Protein AF-A0A396G537-F1 (afdb_monomer_lite)

Sequence (174 aa):
MPLVGECCVNLSGRNVTVTDGNNHAIGELMNREFFTVVGAEGSLVAIYFLGPSGQPLRGYLNNAPASSKTPIHTRPYGTVSLNGQNYIAFMMRQTMNLYNFNGQVVGSVAAGKRVLCKSSMASIDSPFLKAINFAEKRTGGWDSMADSTGAYGYVDTGLRTSSSASGIALYGNW

Secondary structure (DSSP, 8-state):
----EEEEE--SSS-EEEE-SSS-EEEEE-TT-EEEEEEEETTEEEEEEE-TTSSEEEEEE-S--GGGGEEGGGS-SEEEEETTEEEEEEEESS-EEEE-TTS-EEEEE-TTEEEEESS-EE-SSSTTEEEESEEE-TTSSEEE--BTTBS-EEEE-STTT--STTT-SEE---

Structure (mmCIF, N/CA/C/O backbone):
data_AF-A0A396G537-F1
#
_entry.id   AF-A0A396G537-F1
#
loop_
_atom_site.group_PDB
_atom_site.id
_atom_site.type_symbol
_atom_site.label_atom_id
_atom_site.label_alt_id
_atom_site.label_comp_id
_atom_site.label_asym_id
_atom_site.label_entity_id
_atom_site.label_seq_id
_atom_site.pdbx_PDB_ins_code
_atom_site.Cartn_x
_atom_site.Cartn_y
_atom_site.Cartn_z
_atom_site.occupancy
_atom_site.B_iso_or_equiv
_atom_site.auth_seq_id
_atom_site.auth_comp_id
_atom_site.auth_asym_id
_atom_site.auth_atom_id
_atom_site.pdbx_PDB_model_num
ATOM 1 N N . MET A 1 1 ? 7.600 19.745 -0.291 1.00 35.22 1 MET A N 1
ATOM 2 C CA . MET A 1 1 ? 6.779 18.679 0.327 1.00 35.22 1 MET A CA 1
ATOM 3 C C . MET A 1 1 ? 7.733 17.623 0.856 1.00 35.22 1 MET A C 1
ATOM 5 O O . MET A 1 1 ? 8.705 17.370 0.151 1.00 35.22 1 MET A O 1
ATOM 9 N N . PRO A 1 2 ? 7.532 17.054 2.056 1.00 42.62 2 PRO A N 1
ATOM 10 C CA . PRO A 1 2 ? 8.311 15.887 2.460 1.00 42.62 2 PRO A CA 1
ATOM 11 C C . PRO A 1 2 ? 8.111 14.776 1.419 1.00 42.62 2 PRO A C 1
ATOM 13 O O . PRO A 1 2 ? 7.006 14.614 0.898 1.00 42.62 2 PRO A O 1
ATOM 16 N N . LEU A 1 3 ? 9.187 14.071 1.071 1.00 57.38 3 LEU A N 1
ATOM 17 C CA . LEU A 1 3 ? 9.126 12.927 0.165 1.00 57.38 3 LEU A CA 1
ATOM 18 C C . LEU A 1 3 ? 8.270 11.847 0.836 1.00 57.38 3 LEU A C 1
ATOM 20 O O . LEU A 1 3 ? 8.623 11.342 1.899 1.00 57.38 3 LEU A O 1
ATOM 24 N N . VAL A 1 4 ? 7.120 11.538 0.246 1.00 75.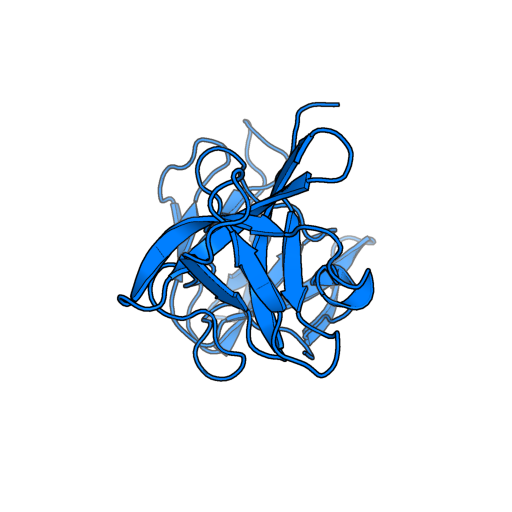38 4 VAL A N 1
ATOM 25 C CA . VAL A 1 4 ? 6.219 10.480 0.712 1.00 75.38 4 VAL A CA 1
ATOM 26 C C . VAL A 1 4 ? 6.281 9.311 -0.260 1.00 75.38 4 VAL A C 1
ATOM 28 O O . VAL A 1 4 ? 6.350 9.519 -1.471 1.00 75.38 4 VAL A O 1
ATOM 31 N N . GLY A 1 5 ? 6.262 8.085 0.264 1.00 90.56 5 GLY A N 1
ATOM 32 C CA . GLY A 1 5 ? 6.112 6.900 -0.573 1.00 90.56 5 GLY A CA 1
ATOM 33 C C . GLY A 1 5 ? 4.683 6.782 -1.105 1.00 90.56 5 GLY A C 1
ATOM 34 O O . GLY A 1 5 ? 3.743 7.341 -0.531 1.00 90.56 5 GLY A O 1
ATOM 35 N N . GLU A 1 6 ? 4.493 6.015 -2.174 1.00 95.50 6 GLU A N 1
ATOM 36 C CA . GLU A 1 6 ? 3.177 5.758 -2.759 1.00 95.50 6 GLU A CA 1
ATOM 37 C C . GLU A 1 6 ? 2.965 4.266 -3.022 1.00 95.50 6 GLU A C 1
ATOM 39 O O . GLU A 1 6 ? 3.716 3.638 -3.762 1.00 95.50 6 GLU A O 1
ATOM 44 N N . CYS A 1 7 ? 1.921 3.688 -2.428 1.00 97.94 7 CYS A N 1
ATOM 45 C CA . CYS A 1 7 ? 1.492 2.330 -2.735 1.00 97.94 7 CYS A CA 1
ATOM 46 C C . CYS A 1 7 ? 0.843 2.274 -4.123 1.00 97.94 7 CYS A C 1
ATOM 48 O O . CYS A 1 7 ? -0.150 2.965 -4.400 1.00 97.94 7 CYS A O 1
ATOM 50 N N . CYS A 1 8 ? 1.360 1.379 -4.955 1.00 98.06 8 CYS A N 1
ATOM 51 C CA . CYS A 1 8 ? 0.988 1.219 -6.349 1.00 98.06 8 CYS A CA 1
ATOM 52 C C . CYS A 1 8 ? 0.735 -0.246 -6.694 1.00 98.06 8 CYS A C 1
ATOM 54 O O . CYS A 1 8 ? 1.175 -1.168 -6.008 1.00 98.06 8 CYS A O 1
ATOM 56 N N . VAL A 1 9 ? 0.023 -0.446 -7.797 1.00 98.31 9 VAL A N 1
ATOM 57 C CA . VAL A 1 9 ? -0.162 -1.752 -8.423 1.00 98.31 9 VAL A CA 1
ATOM 58 C C . VAL A 1 9 ? 0.193 -1.641 -9.898 1.00 98.31 9 VAL A C 1
ATOM 60 O O . VAL A 1 9 ? -0.132 -0.646 -10.556 1.00 98.31 9 VAL A O 1
ATOM 63 N N . ASN A 1 10 ? 0.849 -2.668 -10.434 1.00 98.19 10 ASN A N 1
ATOM 64 C CA . ASN A 1 10 ? 1.070 -2.765 -11.868 1.00 98.19 10 ASN A CA 1
ATOM 65 C C . ASN A 1 10 ? -0.237 -3.145 -12.573 1.00 98.19 10 ASN A C 1
ATOM 67 O O . ASN A 1 10 ? -0.639 -4.300 -12.547 1.00 98.19 10 ASN A O 1
ATOM 71 N N . LEU A 1 11 ? -0.886 -2.195 -13.241 1.00 97.56 11 LEU A N 1
ATOM 72 C CA . LEU A 1 11 ? -2.087 -2.431 -14.050 1.00 97.56 11 LEU A CA 1
ATOM 73 C C . LEU A 1 11 ? -1.827 -2.205 -15.540 1.00 97.56 11 LEU A C 1
ATOM 75 O O . LEU A 1 11 ? -2.726 -1.841 -16.297 1.00 97.56 11 LEU A O 1
ATOM 79 N N . SER A 1 12 ? -0.586 -2.420 -15.978 1.00 96.69 12 SER A N 1
ATOM 80 C CA . SER A 1 12 ? -0.212 -2.258 -17.384 1.00 96.69 12 SER A CA 1
ATOM 81 C C . SER A 1 12 ? -0.686 -3.393 -18.294 1.00 96.69 12 SER A C 1
ATOM 83 O O . SER A 1 12 ? -0.544 -3.285 -19.509 1.00 96.69 12 SER A O 1
ATOM 85 N N . GLY A 1 13 ? -1.239 -4.476 -17.735 1.00 96.50 13 GLY A N 1
ATOM 86 C CA . GLY A 1 13 ? -1.642 -5.663 -18.492 1.00 96.50 13 GLY A CA 1
ATOM 87 C C . GLY A 1 13 ? -0.477 -6.587 -18.856 1.00 96.50 13 GLY A C 1
ATOM 88 O O . GLY A 1 13 ? -0.696 -7.592 -19.525 1.00 96.50 13 GLY A O 1
ATOM 89 N N . ARG A 1 14 ? 0.749 -6.274 -18.419 1.00 95.75 14 ARG A N 1
ATOM 90 C CA . ARG A 1 14 ? 1.963 -7.057 -18.682 1.00 95.75 14 ARG A CA 1
ATOM 91 C C . ARG A 1 14 ? 2.923 -7.037 -17.498 1.00 95.75 14 ARG A C 1
ATOM 93 O O . ARG A 1 14 ? 2.812 -6.179 -16.621 1.00 95.75 14 ARG A O 1
ATOM 100 N N . ASN A 1 15 ? 3.887 -7.951 -17.511 1.00 96.56 15 ASN A N 1
ATOM 101 C CA . ASN A 1 15 ? 5.021 -7.899 -16.596 1.00 96.56 15 ASN A CA 1
ATOM 102 C C . ASN A 1 15 ? 5.918 -6.704 -16.938 1.00 96.56 15 ASN A C 1
ATOM 104 O O . ASN A 1 15 ? 6.056 -6.323 -18.104 1.00 96.56 15 ASN A O 1
ATOM 108 N N . VAL A 1 16 ? 6.513 -6.104 -15.912 1.00 96.75 16 VAL A N 1
ATOM 109 C CA . VAL A 1 16 ? 7.422 -4.965 -16.046 1.00 96.75 16 VAL A CA 1
ATOM 110 C C . VAL A 1 16 ? 8.731 -5.289 -15.348 1.00 96.75 16 VAL A C 1
ATOM 112 O O . VAL A 1 16 ? 8.745 -5.549 -14.150 1.00 96.75 16 VAL A O 1
ATOM 115 N N . THR A 1 17 ? 9.832 -5.242 -16.090 1.00 96.81 17 THR A N 1
ATOM 116 C CA . THR A 1 17 ? 11.174 -5.474 -15.553 1.00 96.81 17 THR A CA 1
ATOM 117 C C . THR A 1 17 ? 11.563 -4.397 -14.541 1.00 96.81 17 THR A C 1
ATOM 119 O O . THR A 1 17 ? 11.375 -3.201 -14.777 1.00 96.81 17 THR A O 1
ATOM 122 N N . VAL A 1 18 ? 12.145 -4.832 -13.426 1.00 97.19 18 VAL A N 1
ATOM 123 C CA . VAL A 1 18 ? 12.763 -3.979 -12.410 1.00 97.19 18 VAL A CA 1
ATOM 124 C C . VAL A 1 18 ? 14.277 -4.081 -12.545 1.00 97.19 18 VAL A C 1
ATOM 126 O O . VAL A 1 18 ? 14.813 -5.178 -12.711 1.00 97.19 18 VAL A O 1
ATOM 129 N N . THR A 1 19 ? 14.970 -2.944 -12.468 1.00 95.94 19 THR A N 1
ATOM 130 C CA . THR A 1 19 ? 16.427 -2.862 -12.658 1.00 95.94 19 THR A CA 1
ATOM 131 C C . THR A 1 19 ? 17.167 -2.333 -11.430 1.00 95.94 19 THR A C 1
ATOM 133 O O . THR A 1 19 ? 16.557 -1.740 -10.543 1.00 95.94 19 THR A O 1
ATOM 136 N N . ASP A 1 20 ? 18.482 -2.531 -11.377 1.00 93.12 20 ASP A N 1
ATOM 137 C CA . ASP A 1 20 ? 19.383 -2.034 -10.323 1.00 93.12 20 ASP A CA 1
ATOM 138 C C . ASP A 1 20 ? 19.769 -0.544 -10.455 1.00 93.12 20 ASP A C 1
ATOM 140 O O . ASP A 1 20 ? 20.509 -0.027 -9.623 1.00 93.12 20 ASP A O 1
ATOM 144 N N . GLY A 1 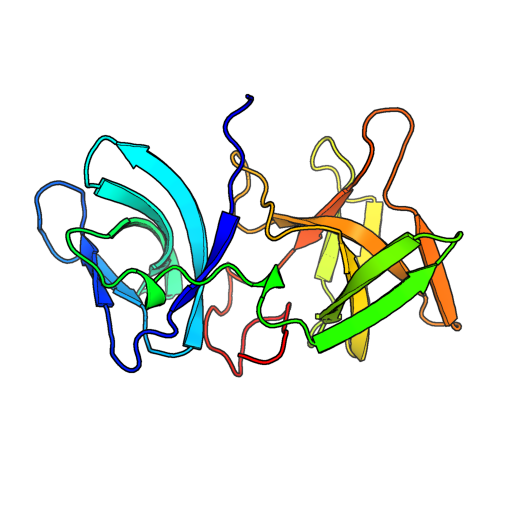21 ? 19.285 0.153 -11.490 1.00 85.69 21 GLY A N 1
ATOM 145 C CA . GLY A 1 21 ? 19.684 1.527 -11.834 1.00 85.69 21 GLY A CA 1
ATOM 146 C C . GLY A 1 21 ? 20.787 1.611 -12.899 1.00 85.69 21 GLY A C 1
ATOM 147 O O . GLY A 1 21 ? 20.924 2.643 -13.548 1.00 85.69 21 GLY A O 1
ATOM 148 N N . ASN A 1 22 ? 21.482 0.503 -13.178 1.00 89.12 22 ASN A N 1
ATOM 149 C CA . ASN A 1 22 ? 22.432 0.343 -14.287 1.00 89.12 22 ASN A CA 1
ATOM 150 C C . ASN A 1 22 ? 21.828 -0.453 -15.459 1.00 89.12 22 ASN A C 1
ATOM 152 O O . ASN A 1 22 ? 22.548 -0.935 -16.330 1.00 89.12 22 ASN A O 1
ATOM 156 N N . ASN A 1 23 ? 20.497 -0.580 -15.494 1.00 86.94 23 ASN A N 1
ATOM 157 C CA . ASN A 1 23 ? 19.723 -1.373 -16.455 1.00 86.94 23 ASN A CA 1
ATOM 158 C C . ASN A 1 23 ? 19.921 -2.896 -16.375 1.00 86.94 23 ASN A C 1
ATOM 160 O O . ASN A 1 23 ? 19.439 -3.605 -17.260 1.00 86.94 23 ASN A O 1
ATOM 164 N N . HIS A 1 24 ? 20.541 -3.431 -15.319 1.00 94.44 24 HIS A N 1
ATOM 165 C CA . HIS A 1 24 ? 20.533 -4.876 -15.099 1.00 94.44 24 HIS A CA 1
ATOM 166 C C . HIS A 1 24 ? 19.222 -5.296 -14.448 1.00 94.44 24 HIS A C 1
ATOM 168 O O . HIS A 1 24 ? 18.799 -4.705 -13.455 1.00 94.44 24 HIS A O 1
ATOM 174 N N . ALA A 1 25 ? 18.574 -6.322 -14.999 1.00 96.19 25 ALA A N 1
ATOM 175 C CA . ALA A 1 25 ? 17.337 -6.856 -14.448 1.00 96.19 25 ALA A CA 1
ATOM 176 C C . ALA A 1 25 ? 17.589 -7.539 -13.093 1.00 96.19 25 ALA A C 1
ATOM 178 O O . ALA A 1 25 ? 18.454 -8.405 -12.979 1.00 96.19 25 ALA A O 1
ATOM 179 N N . ILE A 1 26 ? 16.798 -7.171 -12.084 1.00 97.19 26 ILE A N 1
ATOM 180 C CA . ILE A 1 26 ? 16.842 -7.747 -10.726 1.00 97.19 26 ILE A CA 1
ATOM 181 C C . ILE A 1 26 ? 15.507 -8.371 -10.299 1.00 97.19 26 ILE A C 1
ATOM 183 O O . ILE A 1 26 ? 15.389 -8.926 -9.207 1.00 97.19 26 ILE A O 1
ATOM 187 N N . GLY A 1 27 ? 14.487 -8.274 -11.149 1.00 96.94 27 GLY A N 1
ATOM 188 C CA . GLY A 1 27 ? 13.171 -8.846 -10.917 1.00 96.94 27 GLY A CA 1
ATOM 189 C C . GLY A 1 27 ? 12.145 -8.331 -11.915 1.00 96.94 27 GLY A C 1
ATOM 190 O O . GLY A 1 27 ? 12.467 -7.598 -12.852 1.00 96.94 27 GLY A O 1
ATOM 191 N N . GLU A 1 28 ? 10.892 -8.696 -11.683 1.00 96.81 28 GLU A N 1
ATOM 192 C CA . GLU A 1 28 ? 9.748 -8.218 -12.448 1.00 96.81 28 GLU A CA 1
ATOM 193 C C . GLU A 1 28 ? 8.599 -7.877 -11.502 1.00 96.81 28 GLU A C 1
ATOM 195 O O . GLU A 1 28 ? 8.457 -8.492 -10.450 1.00 96.81 28 GLU A O 1
ATOM 200 N N . LEU A 1 29 ? 7.772 -6.916 -11.906 1.00 97.44 29 LEU A N 1
ATOM 201 C CA . LEU A 1 29 ? 6.433 -6.715 -11.374 1.00 97.44 29 LEU A CA 1
ATOM 202 C C . LEU A 1 29 ? 5.439 -7.363 -12.330 1.00 97.44 29 LEU A C 1
ATOM 204 O O . LEU A 1 29 ? 5.237 -6.883 -13.449 1.00 97.44 29 LEU A O 1
ATOM 208 N N . MET A 1 30 ? 4.788 -8.428 -11.895 1.00 96.88 30 MET A N 1
ATOM 209 C CA . MET A 1 30 ? 3.693 -9.071 -12.603 1.00 96.88 30 MET A CA 1
ATOM 210 C C . MET A 1 30 ? 2.479 -8.145 -12.707 1.00 96.88 30 MET A C 1
ATOM 212 O O . MET A 1 30 ? 2.320 -7.175 -11.959 1.00 96.88 30 MET A O 1
ATOM 216 N N . ASN A 1 31 ? 1.584 -8.438 -13.648 1.00 97.12 31 ASN A N 1
ATOM 217 C CA . ASN A 1 31 ? 0.312 -7.728 -13.715 1.00 97.12 31 ASN A CA 1
ATOM 218 C C . ASN A 1 31 ? -0.497 -7.951 -12.420 1.00 97.12 31 ASN A C 1
ATOM 220 O O . ASN A 1 31 ? -0.597 -9.069 -11.919 1.00 97.12 31 ASN A O 1
ATOM 224 N N . ARG A 1 32 ? -1.110 -6.880 -11.913 1.00 97.12 32 ARG A N 1
ATOM 225 C CA . ARG A 1 32 ? -1.835 -6.781 -10.634 1.00 97.12 32 ARG A CA 1
ATOM 226 C C . ARG A 1 32 ? -0.957 -6.970 -9.387 1.00 97.12 32 ARG A C 1
ATOM 228 O O . ARG A 1 32 ? -1.483 -7.192 -8.298 1.00 97.12 32 ARG A O 1
ATOM 235 N N . GLU A 1 33 ? 0.364 -6.865 -9.519 1.00 97.88 33 GLU A N 1
ATOM 236 C CA . GLU A 1 33 ? 1.288 -6.955 -8.388 1.00 97.88 33 GLU A CA 1
ATOM 237 C C . GLU A 1 33 ? 1.418 -5.623 -7.642 1.00 97.88 33 GLU A C 1
ATOM 239 O O . GLU A 1 33 ? 1.542 -4.559 -8.256 1.00 97.88 33 GLU A O 1
ATOM 244 N N . PHE A 1 34 ? 1.380 -5.697 -6.312 1.00 98.44 34 PHE A N 1
ATOM 245 C CA . PHE A 1 34 ? 1.527 -4.575 -5.394 1.00 98.44 34 PHE A CA 1
ATOM 246 C C . PHE A 1 34 ? 3.000 -4.249 -5.133 1.00 98.44 34 PHE A C 1
ATOM 248 O O . PHE A 1 34 ? 3.818 -5.140 -4.910 1.00 98.44 34 PHE A O 1
ATOM 255 N N . PHE A 1 35 ? 3.319 -2.960 -5.078 1.00 98.38 35 PHE A N 1
ATOM 256 C CA . PHE A 1 35 ? 4.635 -2.445 -4.710 1.00 98.38 35 PHE A CA 1
ATOM 257 C C . PHE A 1 35 ? 4.515 -1.017 -4.160 1.00 98.38 35 PHE A C 1
ATOM 259 O O . PHE A 1 35 ? 3.438 -0.416 -4.176 1.00 98.38 35 PHE A O 1
ATOM 266 N N . THR A 1 36 ? 5.626 -0.446 -3.704 1.00 98.25 36 THR A N 1
ATOM 267 C CA . THR A 1 36 ? 5.666 0.940 -3.223 1.00 98.25 36 THR A CA 1
ATOM 268 C C . THR A 1 36 ? 6.675 1.746 -4.029 1.00 98.25 36 THR A C 1
ATOM 270 O O . THR A 1 36 ? 7.837 1.369 -4.123 1.00 98.25 36 THR A O 1
ATOM 273 N N . VAL A 1 37 ? 6.262 2.875 -4.596 1.00 96.19 37 VAL A N 1
ATOM 274 C CA . VAL A 1 37 ? 7.176 3.899 -5.118 1.00 96.19 37 VAL A CA 1
ATOM 275 C C . VAL A 1 37 ? 7.787 4.641 -3.931 1.00 96.19 37 VAL A C 1
ATOM 277 O O . VAL A 1 37 ? 7.061 5.087 -3.045 1.00 96.19 37 VAL A O 1
ATOM 280 N N . VAL A 1 38 ? 9.113 4.767 -3.898 1.00 94.44 38 VAL A N 1
ATOM 281 C CA . VAL A 1 38 ? 9.862 5.390 -2.786 1.00 94.44 38 VAL A CA 1
ATOM 282 C C . VAL A 1 38 ? 10.658 6.624 -3.209 1.00 94.44 38 VAL A C 1
ATOM 284 O O . VAL A 1 38 ? 11.277 7.271 -2.371 1.00 94.44 38 VAL A O 1
ATOM 287 N N . GLY A 1 39 ? 10.641 6.962 -4.497 1.00 89.00 39 GLY A N 1
ATOM 288 C CA . GLY A 1 39 ? 11.296 8.150 -5.025 1.00 89.00 39 GLY A CA 1
ATOM 289 C C . GLY A 1 39 ? 11.304 8.177 -6.548 1.00 89.00 39 GLY A C 1
ATOM 290 O O . GLY A 1 39 ? 10.900 7.218 -7.210 1.00 89.00 39 GLY A O 1
ATOM 291 N N . ALA A 1 40 ? 11.783 9.283 -7.102 1.00 81.00 40 ALA A N 1
ATOM 292 C CA . ALA A 1 40 ? 12.050 9.419 -8.524 1.00 81.00 40 ALA A CA 1
ATOM 293 C C . ALA A 1 40 ? 13.302 10.276 -8.735 1.00 81.00 40 ALA A C 1
ATOM 295 O O . ALA A 1 40 ? 13.469 11.303 -8.078 1.00 81.00 40 ALA A O 1
ATOM 296 N N . GLU A 1 41 ? 14.149 9.859 -9.669 1.00 71.06 41 GLU A N 1
ATOM 297 C CA . GLU A 1 41 ? 15.353 10.569 -10.097 1.00 71.06 41 GLU A CA 1
ATOM 298 C C . GLU A 1 41 ? 15.324 10.675 -11.627 1.00 71.06 41 GLU A C 1
ATOM 300 O O . GLU A 1 41 ? 15.638 9.730 -12.353 1.00 71.06 41 GLU A O 1
ATOM 305 N N . GLY A 1 42 ? 14.865 11.820 -12.141 1.00 72.88 42 GLY A N 1
ATOM 306 C CA . GLY A 1 42 ? 14.649 12.005 -13.578 1.00 72.88 42 GLY A CA 1
ATOM 307 C C . GLY A 1 42 ? 13.584 11.046 -14.126 1.00 72.88 42 GLY A C 1
ATOM 308 O O . GLY A 1 42 ? 12.432 11.085 -13.698 1.00 72.88 42 GLY A O 1
ATOM 309 N N . SER A 1 43 ? 13.960 10.196 -15.087 1.00 72.88 43 SER A N 1
ATOM 310 C CA . SER A 1 43 ? 13.081 9.165 -15.663 1.00 72.88 43 SER A CA 1
ATOM 311 C C . SER A 1 43 ? 13.035 7.865 -14.851 1.00 72.88 43 SER A C 1
ATOM 313 O O . SER A 1 43 ? 12.198 7.003 -15.134 1.00 72.88 43 SER A O 1
ATOM 315 N N . LEU A 1 44 ? 13.914 7.707 -13.856 1.00 82.19 44 LEU A N 1
ATOM 316 C CA . LEU A 1 44 ? 13.982 6.516 -13.020 1.00 82.19 44 LEU A CA 1
ATOM 317 C C . LEU A 1 44 ? 13.008 6.642 -11.853 1.00 82.19 44 LEU A C 1
ATOM 319 O O . LEU A 1 44 ? 13.081 7.580 -11.060 1.00 82.19 44 LEU A O 1
ATOM 323 N N . VAL A 1 45 ? 12.110 5.668 -11.719 1.00 91.75 45 VAL A N 1
ATOM 324 C CA . VAL A 1 45 ? 11.210 5.581 -10.563 1.00 91.75 45 VAL A CA 1
ATOM 325 C C . VAL A 1 45 ? 11.751 4.531 -9.608 1.00 91.75 45 VAL A C 1
ATOM 327 O O . VAL A 1 45 ? 11.739 3.343 -9.936 1.00 91.75 45 VAL A O 1
ATOM 330 N N . ALA A 1 46 ? 12.214 4.970 -8.439 1.00 94.25 46 ALA A N 1
ATOM 331 C CA . ALA A 1 46 ? 12.695 4.095 -7.382 1.00 94.25 46 ALA A CA 1
ATOM 332 C C . ALA A 1 46 ? 11.509 3.416 -6.687 1.00 94.25 46 ALA A C 1
ATOM 334 O O . ALA A 1 46 ? 10.545 4.071 -6.275 1.00 94.25 46 ALA A O 1
ATOM 335 N N . ILE A 1 47 ? 11.586 2.099 -6.535 1.00 96.50 47 ILE A N 1
ATOM 336 C CA . ILE A 1 47 ? 10.534 1.275 -5.946 1.00 96.50 47 ILE A CA 1
ATOM 337 C C . ILE A 1 47 ? 11.080 0.355 -4.859 1.00 96.50 47 ILE A C 1
ATOM 339 O O . ILE A 1 47 ? 12.253 -0.012 -4.855 1.00 96.50 47 ILE A O 1
ATOM 343 N N . TYR A 1 48 ? 10.188 -0.050 -3.966 1.00 97.62 48 TYR A N 1
ATOM 344 C CA . TYR A 1 48 ? 10.330 -1.164 -3.048 1.00 97.62 48 TYR A CA 1
ATOM 345 C C . TYR A 1 48 ? 9.324 -2.245 -3.448 1.00 97.62 48 TYR A C 1
ATOM 347 O O . TYR A 1 48 ? 8.124 -1.973 -3.544 1.00 97.62 48 TYR A O 1
ATOM 355 N N . PHE A 1 49 ? 9.808 -3.456 -3.702 1.00 97.88 49 PHE A N 1
ATOM 356 C CA . PHE A 1 49 ? 9.000 -4.573 -4.192 1.00 97.88 49 PHE A CA 1
ATOM 357 C C . PHE A 1 49 ? 9.479 -5.898 -3.600 1.00 97.88 49 PHE A C 1
ATOM 359 O O . PHE A 1 49 ? 10.572 -5.969 -3.036 1.00 97.88 49 PHE A O 1
ATOM 366 N N . LEU A 1 50 ? 8.665 -6.946 -3.720 1.00 97.94 50 LEU A N 1
ATOM 367 C CA . LEU A 1 50 ? 9.065 -8.293 -3.334 1.00 97.94 50 LEU A CA 1
ATOM 368 C C . LEU A 1 50 ? 9.840 -8.932 -4.491 1.00 97.94 50 LEU A C 1
ATOM 370 O O . LEU A 1 50 ? 9.283 -9.188 -5.552 1.00 97.94 50 LEU A O 1
ATOM 374 N N . GLY A 1 51 ? 11.140 -9.144 -4.299 1.00 96.69 51 GLY A N 1
ATOM 375 C CA . GLY A 1 51 ? 12.016 -9.715 -5.313 1.00 96.69 51 GLY A CA 1
ATOM 376 C C . GLY A 1 51 ? 11.748 -11.201 -5.583 1.00 96.69 51 GLY A C 1
ATOM 377 O O . GLY A 1 51 ? 11.077 -11.873 -4.796 1.00 96.69 51 GLY A O 1
ATOM 378 N N . PRO A 1 52 ? 12.339 -11.760 -6.655 1.00 94.31 52 PRO A N 1
ATOM 379 C CA . PRO A 1 52 ? 12.118 -13.151 -7.068 1.00 94.31 52 PRO A CA 1
ATOM 380 C C . PRO A 1 52 ? 12.583 -14.192 -6.036 1.00 94.31 52 PRO A C 1
ATOM 382 O O . PRO A 1 52 ? 12.097 -15.318 -6.037 1.00 94.31 52 PRO A O 1
ATOM 385 N N . SER A 1 53 ? 13.490 -13.825 -5.124 1.00 93.50 53 SER A N 1
ATOM 386 C CA . SER A 1 53 ? 13.915 -14.666 -3.994 1.00 93.50 53 SER A CA 1
ATOM 387 C C . SER A 1 53 ? 12.929 -14.667 -2.816 1.00 93.50 53 SER A C 1
ATOM 389 O O . SER A 1 53 ? 13.220 -15.252 -1.773 1.00 93.50 53 SER A O 1
ATOM 391 N N . GLY A 1 54 ? 11.792 -13.974 -2.939 1.00 92.69 54 GLY A N 1
ATOM 392 C CA . GLY A 1 54 ? 10.853 -13.748 -1.840 1.00 92.69 54 GLY A CA 1
ATOM 393 C C . GLY A 1 54 ? 11.374 -12.766 -0.789 1.00 92.69 54 GLY A C 1
ATOM 394 O O . GLY A 1 54 ? 10.833 -12.712 0.310 1.00 92.69 54 GLY A O 1
ATOM 395 N N . GLN A 1 55 ? 12.431 -12.009 -1.101 1.00 94.44 55 GLN A N 1
ATOM 396 C CA . GLN A 1 55 ? 12.978 -10.973 -0.227 1.00 94.44 55 GLN A CA 1
ATOM 397 C C . GLN A 1 55 ? 12.667 -9.584 -0.779 1.00 94.44 55 GLN A C 1
ATOM 399 O O . GLN A 1 55 ? 12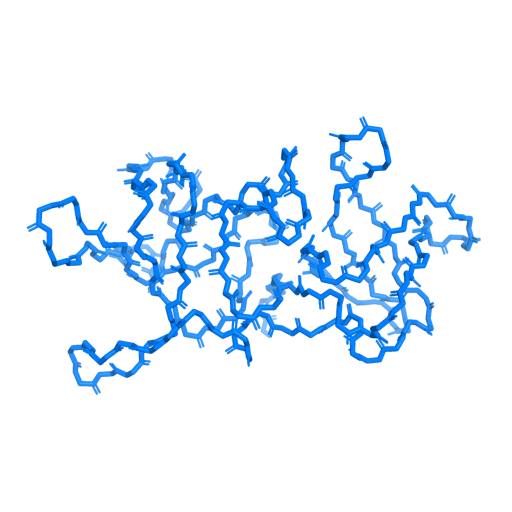.753 -9.382 -1.992 1.00 94.44 55 GLN A O 1
ATOM 404 N N . PRO A 1 56 ? 12.324 -8.604 0.071 1.00 95.12 56 PRO A N 1
ATOM 405 C CA . PRO A 1 56 ? 12.091 -7.253 -0.403 1.00 95.12 56 PRO A CA 1
ATOM 406 C C . PRO A 1 56 ? 13.368 -6.599 -0.927 1.00 95.12 56 PRO A C 1
ATOM 408 O O . PRO A 1 56 ? 14.413 -6.653 -0.280 1.00 95.12 56 PRO A O 1
ATOM 411 N N . LEU A 1 57 ? 13.266 -5.930 -2.071 1.00 96.50 57 LEU A N 1
ATOM 412 C CA . LEU A 1 57 ? 14.369 -5.245 -2.737 1.00 96.50 57 LEU A CA 1
ATOM 413 C C . LEU A 1 57 ? 13.990 -3.801 -3.063 1.00 96.50 57 LEU A C 1
ATOM 415 O O . LEU A 1 57 ? 12.813 -3.459 -3.207 1.00 96.50 57 LEU A O 1
ATOM 419 N N . ARG A 1 58 ? 15.016 -2.959 -3.216 1.00 95.25 58 ARG A N 1
ATOM 420 C CA . ARG A 1 58 ? 14.892 -1.664 -3.888 1.00 95.25 58 ARG A CA 1
ATOM 421 C C . ARG A 1 58 ? 15.373 -1.799 -5.326 1.00 95.25 58 ARG A C 1
ATOM 423 O O . ARG A 1 58 ? 16.355 -2.489 -5.581 1.00 95.25 58 ARG A O 1
ATOM 430 N N . GLY A 1 59 ? 14.677 -1.149 -6.244 1.00 95.50 59 GLY A N 1
ATOM 431 C CA . GLY A 1 59 ? 15.000 -1.178 -7.664 1.00 95.50 59 GLY A CA 1
ATOM 432 C C . GLY A 1 59 ? 14.385 -0.007 -8.405 1.00 95.50 59 GLY A C 1
ATOM 433 O O . GLY A 1 59 ? 13.764 0.865 -7.799 1.00 95.50 59 GLY A O 1
ATOM 434 N N . TYR A 1 60 ? 14.532 -0.009 -9.723 1.00 95.62 60 TYR A N 1
ATOM 435 C CA . TYR A 1 60 ? 14.086 1.075 -10.581 1.00 95.62 60 TYR A CA 1
ATOM 436 C C . TYR A 1 60 ? 13.228 0.559 -11.725 1.00 95.62 60 TYR A C 1
ATOM 438 O O . TYR A 1 60 ? 13.581 -0.400 -12.419 1.00 95.62 60 TYR A O 1
ATOM 446 N N . LEU A 1 61 ? 12.115 1.250 -11.952 1.00 94.25 61 LEU A N 1
ATOM 447 C CA . LEU A 1 61 ? 11.349 1.138 -13.182 1.00 94.25 61 LEU A CA 1
ATOM 448 C C . LEU A 1 61 ? 11.906 2.141 -14.189 1.00 94.25 61 LEU A C 1
ATOM 450 O O . LEU A 1 61 ? 11.783 3.350 -13.989 1.00 94.25 61 LEU A O 1
ATOM 454 N N . ASN A 1 62 ? 12.487 1.634 -15.275 1.00 90.00 62 ASN A N 1
ATOM 455 C CA . ASN A 1 62 ? 12.983 2.444 -16.383 1.00 90.00 62 ASN A CA 1
ATOM 456 C C . ASN A 1 62 ? 12.033 2.318 -17.583 1.00 90.00 62 ASN A C 1
ATOM 458 O O . ASN A 1 62 ? 11.726 1.208 -18.013 1.00 90.00 62 ASN A O 1
ATOM 462 N N . ASN A 1 63 ? 11.535 3.445 -18.104 1.00 85.56 63 ASN A N 1
ATOM 463 C CA . ASN A 1 63 ? 10.617 3.501 -19.254 1.00 85.56 63 ASN A CA 1
ATOM 464 C C . ASN A 1 63 ? 9.363 2.607 -19.130 1.00 85.56 63 ASN A C 1
ATOM 466 O O . ASN A 1 63 ? 8.759 2.198 -20.125 1.00 85.56 63 ASN A O 1
ATOM 470 N N . ALA A 1 64 ? 8.942 2.301 -17.900 1.00 89.88 64 ALA A N 1
ATOM 471 C CA . ALA A 1 64 ? 7.752 1.500 -17.656 1.00 89.88 64 ALA A CA 1
ATOM 472 C C . ALA A 1 64 ? 6.470 2.298 -17.968 1.00 89.88 64 ALA A C 1
ATOM 474 O O . ALA A 1 64 ? 6.410 3.491 -17.635 1.00 89.88 64 ALA A O 1
ATOM 475 N N . PRO A 1 65 ? 5.414 1.659 -18.518 1.00 92.38 65 PRO A N 1
ATOM 476 C CA . PRO A 1 65 ? 4.134 2.315 -18.781 1.00 92.38 65 PRO A CA 1
ATOM 477 C C . PRO A 1 65 ? 3.618 3.098 -17.573 1.00 92.38 65 PRO A C 1
ATOM 479 O O . PRO A 1 65 ? 3.809 2.690 -16.427 1.00 92.38 65 PRO A O 1
ATOM 482 N N . ALA A 1 66 ? 2.914 4.207 -17.797 1.00 91.25 66 ALA A N 1
ATOM 483 C CA . ALA A 1 66 ? 2.311 4.962 -16.695 1.00 91.25 66 ALA A CA 1
ATOM 484 C C . ALA A 1 66 ? 1.356 4.082 -15.859 1.00 91.25 66 ALA A C 1
ATOM 486 O O . ALA A 1 66 ? 1.386 4.117 -14.632 1.00 91.25 66 ALA A O 1
ATOM 487 N N . SER A 1 67 ? 0.598 3.201 -16.521 1.00 94.50 67 SER A N 1
ATOM 488 C CA . SER A 1 67 ? -0.300 2.224 -15.892 1.00 94.50 67 SER A CA 1
ATOM 489 C C . SER A 1 67 ? 0.406 1.141 -15.070 1.00 94.50 67 SER A C 1
ATOM 491 O O . SER A 1 67 ? -0.249 0.441 -14.306 1.00 94.50 67 SER A O 1
ATOM 493 N N . SER A 1 68 ? 1.735 1.002 -15.155 1.00 94.81 68 SER A N 1
ATOM 494 C CA . SER A 1 68 ? 2.468 0.099 -14.259 1.00 94.81 68 SER A CA 1
ATOM 495 C C . SER A 1 68 ? 2.632 0.661 -12.847 1.00 94.81 68 SER A C 1
ATOM 497 O O . SER A 1 68 ? 3.113 -0.043 -11.971 1.00 94.81 68 SER A O 1
ATOM 499 N N . LYS A 1 69 ? 2.285 1.935 -12.640 1.00 94.25 69 LYS A N 1
ATOM 500 C CA . LYS A 1 69 ? 2.424 2.672 -11.380 1.00 94.25 69 LYS A CA 1
ATOM 501 C C . LYS A 1 69 ? 1.075 3.240 -10.956 1.00 94.25 69 LYS A C 1
ATOM 503 O O . LYS A 1 69 ? 0.983 4.402 -10.584 1.00 94.25 69 LYS A O 1
ATOM 508 N N . THR A 1 70 ? 0.004 2.458 -11.092 1.00 97.06 70 THR A N 1
ATOM 509 C CA . THR A 1 70 ? -1.334 2.938 -10.742 1.00 97.06 70 THR A CA 1
ATOM 510 C C . THR A 1 70 ? -1.464 3.044 -9.222 1.00 97.06 70 THR A C 1
ATOM 512 O O . THR A 1 70 ? -1.363 2.018 -8.544 1.00 97.06 70 THR A O 1
ATOM 515 N N . PRO A 1 71 ? -1.729 4.240 -8.665 1.00 97.12 71 PRO A N 1
ATOM 516 C CA . PRO A 1 71 ? -1.901 4.399 -7.229 1.00 97.12 71 PRO A CA 1
ATOM 517 C C . PRO A 1 71 ? -3.129 3.633 -6.734 1.00 97.12 71 PRO A C 1
ATOM 519 O O . PRO A 1 71 ? -4.227 3.773 -7.286 1.00 97.12 71 PRO A O 1
ATOM 522 N N . ILE A 1 72 ? -2.976 2.870 -5.649 1.00 97.75 72 ILE A N 1
ATOM 523 C CA . ILE A 1 72 ? -4.051 2.000 -5.139 1.00 97.75 72 ILE A CA 1
ATOM 524 C C . ILE A 1 72 ? -5.349 2.727 -4.759 1.00 97.75 72 ILE A C 1
ATOM 526 O O . ILE A 1 72 ? -6.421 2.131 -4.810 1.00 97.75 72 ILE A O 1
ATOM 530 N N . HIS A 1 73 ? -5.297 4.017 -4.412 1.00 96.12 73 HIS A N 1
ATOM 531 C CA . HIS A 1 73 ? -6.481 4.804 -4.058 1.00 96.12 73 HIS A CA 1
ATOM 532 C C . HIS A 1 73 ? -7.465 4.977 -5.228 1.00 96.12 73 HIS A C 1
ATOM 534 O O . HIS A 1 73 ? -8.633 5.274 -5.003 1.00 96.12 73 HIS A O 1
ATOM 540 N N . THR A 1 74 ? -7.018 4.747 -6.467 1.00 96.88 74 THR A N 1
ATOM 541 C CA . THR A 1 74 ? -7.875 4.727 -7.667 1.00 96.88 74 THR A CA 1
ATOM 542 C C . THR A 1 74 ? -8.607 3.394 -7.857 1.00 96.88 74 THR A C 1
ATOM 544 O O . THR A 1 74 ? -9.523 3.296 -8.672 1.00 96.88 74 THR A O 1
ATOM 547 N N . ARG A 1 75 ? -8.220 2.361 -7.097 1.00 97.00 75 ARG A N 1
ATOM 548 C CA . ARG A 1 75 ? -8.805 1.014 -7.096 1.00 97.00 75 ARG A CA 1
ATOM 549 C C . ARG A 1 75 ? -9.187 0.588 -5.671 1.00 97.00 75 ARG A C 1
ATOM 551 O O . ARG A 1 75 ? -8.689 -0.424 -5.179 1.00 97.00 75 ARG A O 1
ATOM 558 N N . PRO A 1 76 ? -10.056 1.345 -4.976 1.00 97.69 76 PRO A N 1
ATOM 559 C CA . PRO A 1 76 ? -10.509 0.979 -3.638 1.00 97.69 76 PRO A CA 1
ATOM 560 C C . PRO A 1 76 ? -11.232 -0.362 -3.606 1.00 97.69 76 PRO A C 1
ATOM 562 O O . PRO A 1 76 ? -11.805 -0.794 -4.603 1.00 97.69 76 PRO A O 1
ATOM 565 N N . TYR A 1 77 ? -11.298 -0.967 -2.421 1.00 97.88 77 TYR A N 1
ATOM 566 C CA . TYR A 1 77 ? -12.309 -1.987 -2.141 1.00 97.88 77 TYR A CA 1
ATOM 567 C C . TYR A 1 77 ? -13.713 -1.364 -2.053 1.00 97.88 77 TYR A C 1
ATOM 569 O O . TYR A 1 77 ? -14.695 -1.946 -2.498 1.00 97.88 77 TYR A O 1
ATOM 577 N N . GLY A 1 78 ? -13.804 -0.156 -1.498 1.00 97.88 78 GLY A N 1
ATOM 578 C CA . GLY A 1 78 ? -15.023 0.645 -1.470 1.00 97.88 78 GLY A CA 1
ATOM 579 C C . GLY A 1 78 ? -14.773 2.022 -0.863 1.00 97.88 78 GLY A C 1
ATOM 580 O O . GLY A 1 78 ? -13.629 2.424 -0.654 1.00 97.88 78 GLY A O 1
ATOM 581 N N . THR A 1 79 ? -15.844 2.736 -0.542 1.00 97.50 79 THR A N 1
ATOM 582 C CA . THR A 1 79 ? -15.783 4.040 0.129 1.00 97.50 79 THR A CA 1
ATOM 583 C C . THR A 1 79 ? -16.628 4.031 1.394 1.00 97.50 79 THR A C 1
ATOM 585 O O . THR A 1 79 ? -17.642 3.339 1.460 1.00 97.50 79 THR A O 1
ATOM 588 N N . VAL A 1 80 ? -16.225 4.808 2.398 1.00 97.50 80 VAL A N 1
ATOM 589 C CA . VAL A 1 80 ? -16.956 4.966 3.661 1.00 97.50 80 VAL A CA 1
ATOM 590 C C . VAL A 1 80 ? -17.041 6.446 4.008 1.00 97.50 80 VAL A C 1
ATOM 592 O O . VAL A 1 80 ? -16.019 7.127 4.068 1.00 97.50 80 VAL A O 1
ATOM 595 N N . SER A 1 81 ? -18.252 6.935 4.267 1.00 96.44 81 SER A N 1
ATOM 596 C CA . SER A 1 81 ? -18.471 8.266 4.835 1.00 96.44 81 SER A CA 1
ATOM 597 C C . SER A 1 81 ? -18.406 8.180 6.359 1.00 96.44 81 SER A C 1
ATOM 599 O O . SER A 1 81 ? -19.157 7.425 6.974 1.00 96.44 81 SER A O 1
ATOM 601 N N . LEU A 1 82 ? -17.507 8.942 6.975 1.00 93.88 82 LEU A N 1
ATOM 602 C CA . LEU A 1 82 ? -17.314 8.993 8.424 1.00 93.88 82 LEU A CA 1
ATOM 603 C C . LEU A 1 82 ? -17.021 10.438 8.835 1.00 93.88 82 LEU A C 1
ATOM 605 O O . LEU A 1 82 ? -16.197 11.100 8.210 1.00 93.88 82 LEU A O 1
ATOM 609 N N . ASN A 1 83 ? -17.699 10.942 9.869 1.00 90.31 83 ASN A N 1
ATOM 610 C CA . ASN A 1 83 ? -17.518 12.309 10.384 1.00 90.31 83 ASN A CA 1
ATOM 611 C C . ASN A 1 83 ? -17.619 13.401 9.294 1.00 90.31 83 ASN A C 1
ATOM 613 O O . ASN A 1 83 ? -16.824 14.337 9.261 1.00 90.31 83 ASN A O 1
ATOM 617 N N . GLY A 1 84 ? -18.563 13.253 8.356 1.00 91.19 84 GLY A N 1
ATOM 618 C CA . GLY A 1 84 ? -18.768 14.206 7.254 1.00 91.19 84 GLY A CA 1
ATOM 619 C C . GLY A 1 84 ? -17.677 14.192 6.173 1.00 91.19 84 GLY A C 1
ATOM 620 O O . GLY A 1 84 ? -17.663 15.064 5.310 1.00 91.19 84 GLY A O 1
ATOM 621 N N . GLN A 1 85 ? -16.760 13.223 6.204 1.00 93.56 85 GLN A N 1
ATOM 622 C CA . GLN A 1 85 ? -15.677 13.059 5.235 1.00 93.56 85 GLN A CA 1
ATOM 623 C C . GLN A 1 85 ? -15.809 11.703 4.531 1.00 93.56 85 GLN A C 1
ATOM 625 O O . GLN A 1 85 ? -16.202 10.712 5.146 1.00 93.56 85 GLN A O 1
ATOM 630 N N . ASN A 1 86 ? -15.448 11.644 3.249 1.00 95.44 86 ASN A N 1
ATOM 631 C CA . ASN A 1 86 ? -15.378 10.390 2.502 1.00 95.44 86 ASN A CA 1
ATOM 632 C C . ASN A 1 86 ? -13.965 9.818 2.560 1.00 95.44 86 ASN A C 1
ATOM 634 O O . ASN A 1 86 ? -12.986 10.510 2.277 1.00 95.44 86 ASN A O 1
ATOM 638 N N . TYR A 1 87 ? -13.881 8.536 2.890 1.00 97.69 87 TYR A N 1
ATOM 639 C CA . TYR A 1 87 ? -12.646 7.775 2.925 1.00 97.69 87 TYR A CA 1
ATOM 640 C C . TYR A 1 87 ? -12.686 6.625 1.930 1.00 97.69 87 TYR A C 1
ATOM 642 O O . TYR A 1 87 ? -13.736 6.059 1.621 1.00 97.69 87 TYR A O 1
ATOM 650 N N . ILE A 1 88 ? -11.498 6.264 1.472 1.00 97.69 88 ILE A N 1
ATOM 651 C CA . ILE A 1 88 ? -11.223 5.131 0.600 1.00 97.69 88 ILE A CA 1
ATOM 652 C C . ILE A 1 88 ? -10.939 3.939 1.509 1.00 97.69 88 ILE A C 1
ATOM 654 O O . ILE A 1 88 ? -10.138 4.049 2.439 1.00 97.69 88 ILE A O 1
ATOM 658 N N . ALA A 1 89 ? -11.613 2.822 1.258 1.00 98.31 89 ALA A N 1
ATOM 659 C CA . ALA A 1 89 ? -11.481 1.605 2.039 1.00 98.31 89 ALA A CA 1
ATOM 660 C C . ALA A 1 89 ? -10.643 0.560 1.299 1.00 98.31 89 ALA A C 1
ATOM 662 O O . ALA A 1 89 ? -10.854 0.309 0.109 1.00 98.31 89 ALA A O 1
ATOM 663 N N . PHE A 1 90 ? -9.763 -0.106 2.042 1.00 98.62 90 PHE A N 1
ATOM 664 C CA . PHE A 1 90 ? -9.104 -1.344 1.631 1.00 98.62 90 PHE A CA 1
ATOM 665 C C . PHE A 1 90 ? -9.489 -2.468 2.587 1.00 98.62 90 PHE A C 1
ATOM 667 O O . PHE A 1 90 ? -9.668 -2.238 3.783 1.00 98.62 90 PHE A O 1
ATOM 674 N N . MET A 1 91 ? -9.642 -3.675 2.052 1.00 98.12 91 MET A N 1
ATOM 675 C CA . MET A 1 91 ? -9.916 -4.885 2.819 1.00 98.12 91 MET A CA 1
ATOM 676 C C . MET A 1 91 ? -8.600 -5.516 3.269 1.00 98.12 91 MET A C 1
ATOM 678 O O . MET A 1 91 ? -7.691 -5.701 2.462 1.00 98.12 91 MET A O 1
ATOM 682 N N . MET A 1 92 ? -8.528 -5.906 4.537 1.00 98.44 92 MET A N 1
ATOM 683 C CA . MET A 1 92 ? -7.439 -6.704 5.083 1.00 98.44 92 MET A CA 1
ATOM 684 C C . MET A 1 92 ? -7.800 -8.178 4.960 1.00 98.44 92 MET A C 1
ATOM 686 O O . MET A 1 92 ? -8.718 -8.668 5.610 1.00 98.44 92 MET A O 1
ATOM 690 N N . ARG A 1 93 ? -7.086 -8.907 4.110 1.00 97.75 93 ARG A N 1
ATOM 691 C CA . ARG A 1 93 ? -7.272 -10.352 3.910 1.00 97.75 93 ARG A CA 1
ATOM 692 C C . ARG A 1 93 ? -6.595 -11.192 4.984 1.00 97.75 93 ARG A C 1
ATOM 694 O O . ARG A 1 93 ? -6.974 -12.337 5.196 1.00 97.75 93 ARG A O 1
ATOM 701 N N . GLN A 1 94 ? -5.609 -10.615 5.659 1.00 98.25 94 GLN A N 1
ATOM 702 C CA . GLN A 1 94 ? -4.870 -11.226 6.755 1.00 98.25 94 GLN A CA 1
ATOM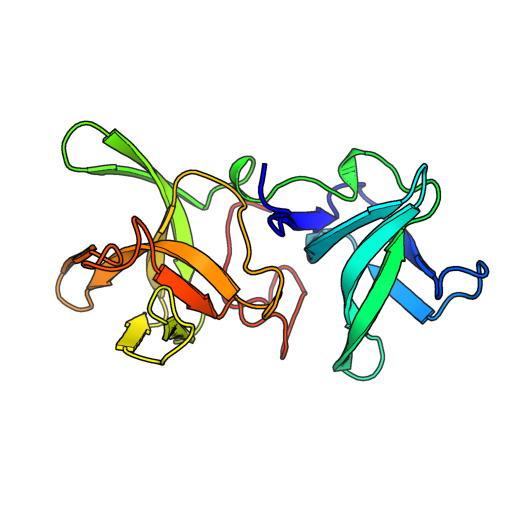 703 C C . GLN A 1 94 ? -4.854 -10.260 7.939 1.00 98.25 94 GLN A C 1
ATOM 705 O O . GLN A 1 94 ? -5.004 -9.049 7.762 1.00 98.25 94 GLN A O 1
ATOM 710 N N . THR A 1 95 ? -4.686 -10.796 9.146 1.00 98.38 95 THR A N 1
ATOM 711 C CA . THR A 1 95 ? -4.503 -9.963 10.336 1.00 98.38 95 THR A CA 1
ATOM 712 C C . THR A 1 95 ? -3.121 -9.325 10.275 1.00 98.38 95 THR A C 1
ATOM 714 O O . THR A 1 95 ? -2.130 -10.048 10.243 1.00 98.38 95 THR A O 1
ATOM 717 N N . MET A 1 96 ? -3.058 -7.993 10.283 1.00 98.62 96 MET A N 1
ATOM 718 C CA . MET A 1 96 ? -1.804 -7.242 10.178 1.00 98.62 96 MET A CA 1
ATOM 719 C C . MET A 1 96 ? -1.670 -6.226 11.308 1.00 98.62 96 MET A C 1
ATOM 721 O O . MET A 1 96 ? -2.663 -5.729 11.846 1.00 98.62 96 MET A O 1
ATOM 725 N N . ASN A 1 97 ? -0.426 -5.902 11.651 1.00 98.56 97 ASN A N 1
ATOM 726 C CA . ASN A 1 97 ? -0.119 -4.926 12.688 1.00 98.56 97 ASN A CA 1
ATOM 727 C C . ASN A 1 97 ? -0.506 -3.504 12.262 1.00 98.56 97 ASN A C 1
ATOM 729 O O . ASN A 1 97 ? -0.384 -3.119 11.095 1.00 98.56 97 ASN A O 1
ATOM 733 N N . LEU A 1 98 ? -0.937 -2.731 13.253 1.00 98.19 98 LEU A N 1
ATOM 734 C CA . LEU A 1 98 ? -1.164 -1.297 13.183 1.00 98.19 98 LEU A CA 1
ATOM 735 C C . LEU A 1 98 ? -0.023 -0.580 13.894 1.00 98.19 98 LEU A C 1
ATOM 737 O O . LEU A 1 98 ? 0.422 -1.014 14.959 1.00 98.19 98 LEU A O 1
ATOM 741 N N . TYR A 1 99 ? 0.409 0.535 13.324 1.00 96.62 99 TYR A N 1
ATOM 742 C CA . TYR A 1 99 ? 1.522 1.334 13.808 1.00 96.62 99 TYR A CA 1
ATOM 743 C C . TYR A 1 99 ? 1.076 2.782 14.007 1.00 96.62 99 TYR A C 1
ATOM 745 O O . TYR A 1 99 ? 0.266 3.293 13.231 1.00 96.62 99 TYR A O 1
ATOM 753 N N . ASN A 1 100 ? 1.602 3.454 15.026 1.00 93.31 100 ASN A N 1
ATOM 754 C CA . ASN A 1 100 ? 1.441 4.902 15.165 1.00 93.31 100 ASN A CA 1
ATOM 755 C C . ASN A 1 100 ? 2.318 5.661 14.156 1.00 93.31 100 ASN A C 1
ATOM 757 O O . ASN A 1 100 ? 3.078 5.059 13.391 1.00 93.31 100 ASN A O 1
ATOM 761 N N . PHE A 1 101 ? 2.231 6.992 14.166 1.00 89.94 101 PHE A N 1
ATOM 762 C CA . PHE A 1 101 ? 3.008 7.850 13.269 1.00 89.94 101 PHE A CA 1
ATOM 763 C C . PHE A 1 101 ? 4.532 7.641 13.395 1.00 89.94 101 PHE A C 1
ATOM 765 O O . PHE A 1 101 ? 5.251 7.728 12.402 1.00 89.94 101 PHE A O 1
ATOM 772 N N . ASN A 1 102 ? 5.010 7.278 14.590 1.00 88.56 102 ASN A N 1
ATOM 773 C CA . ASN A 1 102 ? 6.423 7.019 14.885 1.00 88.56 102 ASN A CA 1
ATOM 774 C C . ASN A 1 102 ? 6.884 5.591 14.528 1.00 88.56 102 ASN A C 1
ATOM 776 O O . ASN A 1 102 ? 8.010 5.213 14.845 1.00 88.56 102 ASN A O 1
ATOM 780 N N . GLY A 1 103 ? 6.026 4.771 13.911 1.00 88.94 103 GLY A N 1
ATOM 781 C CA . GLY A 1 103 ? 6.371 3.407 13.501 1.00 88.94 103 GLY A CA 1
ATOM 782 C C . GLY A 1 103 ? 6.384 2.382 14.640 1.00 88.94 103 GLY A C 1
ATOM 783 O O . GLY A 1 103 ? 6.916 1.286 14.471 1.00 88.94 103 GLY A O 1
ATOM 784 N N . GLN A 1 104 ? 5.790 2.693 15.794 1.00 92.75 104 GLN A N 1
ATOM 785 C CA . GLN A 1 104 ? 5.627 1.744 16.898 1.00 92.75 104 GLN A CA 1
ATOM 786 C C . GLN A 1 104 ? 4.313 0.980 16.750 1.00 92.75 104 GLN A C 1
ATOM 788 O O . GLN A 1 104 ? 3.290 1.568 16.404 1.00 92.75 104 GLN A O 1
ATOM 793 N N . VAL A 1 105 ? 4.323 -0.321 17.046 1.00 96.44 105 VAL A N 1
ATOM 794 C CA . VAL A 1 105 ? 3.111 -1.153 17.018 1.00 96.44 105 VAL A CA 1
ATOM 795 C C . VAL A 1 105 ? 2.147 -0.697 18.114 1.00 96.44 105 VAL A C 1
ATOM 797 O O . VAL A 1 105 ? 2.520 -0.641 19.283 1.00 96.44 105 VAL A O 1
ATOM 800 N N . VAL A 1 106 ? 0.900 -0.415 17.741 1.00 95.81 106 VAL A N 1
ATOM 801 C CA . VAL A 1 106 ? -0.174 0.009 18.663 1.00 95.81 106 VAL A CA 1
ATOM 802 C C . VAL A 1 106 ? -1.377 -0.929 18.666 1.00 95.81 106 VAL A C 1
ATOM 804 O O . VAL A 1 106 ? -2.293 -0.770 19.467 1.00 95.81 106 VAL A O 1
ATOM 807 N N . GLY A 1 107 ? -1.392 -1.922 17.779 1.00 96.81 107 GLY A N 1
ATOM 808 C CA . GLY A 1 107 ? -2.474 -2.892 17.706 1.00 96.81 107 GLY A CA 1
ATOM 809 C C . GLY A 1 107 ? -2.415 -3.731 16.441 1.00 96.81 107 GLY A C 1
ATOM 810 O O . GLY A 1 107 ? -1.369 -3.872 15.809 1.00 96.81 107 GLY A O 1
ATOM 811 N N . SER A 1 108 ? -3.563 -4.281 16.057 1.00 97.81 108 SER A N 1
ATOM 812 C CA . SER A 1 108 ? -3.730 -5.014 14.803 1.00 97.81 108 SER A CA 1
ATOM 813 C C . SER A 1 108 ? -5.128 -4.806 14.234 1.00 97.81 108 SER A C 1
ATOM 815 O O . SER A 1 108 ? -6.087 -4.564 14.969 1.00 97.81 108 SER A O 1
ATOM 817 N N . VAL A 1 109 ? -5.245 -4.935 12.917 1.00 98.38 109 VAL A N 1
ATOM 818 C CA . VAL A 1 109 ? -6.520 -5.036 12.209 1.00 98.38 109 VAL A CA 1
ATOM 819 C C . VAL A 1 109 ? -6.714 -6.491 11.800 1.00 98.38 109 VAL A C 1
ATOM 821 O O . VAL A 1 109 ? -5.811 -7.114 11.246 1.00 98.38 109 VAL A O 1
ATOM 824 N N . ALA A 1 110 ? -7.871 -7.062 12.130 1.00 98.19 110 ALA A N 1
ATOM 825 C CA . ALA A 1 110 ? -8.145 -8.472 11.871 1.00 98.19 110 ALA A CA 1
ATOM 826 C C . ALA A 1 110 ? -8.401 -8.749 10.380 1.00 98.19 110 ALA A C 1
ATOM 828 O O . ALA A 1 110 ? -8.889 -7.885 9.654 1.00 98.19 110 ALA A O 1
ATOM 829 N N . ALA A 1 111 ? -8.149 -9.985 9.945 1.00 98.00 111 ALA A N 1
ATOM 830 C CA . ALA A 1 111 ? -8.599 -10.458 8.638 1.00 98.00 111 ALA A CA 1
ATOM 831 C C . ALA A 1 111 ? -10.122 -10.266 8.460 1.00 98.00 111 ALA A C 1
ATOM 833 O O . ALA A 1 111 ? -10.902 -10.433 9.401 1.00 98.00 111 ALA A O 1
ATOM 834 N N . GLY A 1 112 ? -10.542 -9.911 7.247 1.00 97.88 112 GLY A N 1
ATOM 835 C CA . GLY A 1 112 ? -11.929 -9.592 6.900 1.00 97.88 112 GLY A CA 1
ATOM 836 C C . GLY A 1 112 ? -12.396 -8.202 7.348 1.00 97.88 112 GLY A C 1
ATOM 837 O O . GLY A 1 112 ? -13.581 -7.896 7.221 1.00 97.88 112 GLY A O 1
ATOM 838 N N . LYS A 1 113 ? -11.501 -7.364 7.884 1.00 98.44 113 LYS A N 1
ATOM 839 C CA . LYS A 1 113 ? -11.800 -5.990 8.312 1.00 98.44 113 LYS A CA 1
ATOM 840 C C . LYS A 1 113 ? -11.171 -4.968 7.385 1.00 98.44 113 LYS A C 1
ATOM 842 O O . LYS A 1 113 ? -10.241 -5.268 6.642 1.00 98.44 113 LYS A O 1
ATOM 847 N N . ARG A 1 114 ? -11.698 -3.749 7.408 1.00 98.50 114 ARG A N 1
ATOM 848 C CA . ARG A 1 114 ? -11.257 -2.673 6.522 1.00 98.50 114 ARG A CA 1
ATOM 849 C C . ARG A 1 114 ? -10.347 -1.680 7.225 1.00 98.50 114 ARG A C 1
ATOM 851 O O . ARG A 1 114 ? -10.413 -1.482 8.436 1.00 98.50 114 ARG A O 1
ATOM 858 N N . VAL A 1 115 ? -9.548 -0.992 6.426 1.00 98.62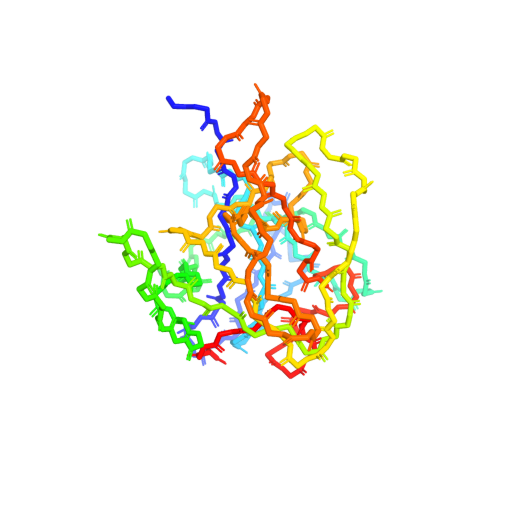 115 VAL A N 1
ATOM 859 C CA . VAL A 1 115 ? -8.830 0.221 6.819 1.00 98.62 115 VAL A CA 1
ATOM 860 C C . VAL A 1 115 ? -9.263 1.374 5.926 1.00 98.62 115 VAL A C 1
ATOM 862 O O . VAL A 1 115 ? -9.572 1.166 4.751 1.00 98.62 115 VAL A O 1
ATOM 865 N N . LEU A 1 116 ? -9.298 2.582 6.483 1.00 98.31 116 LEU A N 1
ATOM 866 C CA . LEU A 1 116 ? -9.705 3.798 5.784 1.00 98.31 116 LEU A CA 1
ATOM 867 C C . LEU A 1 116 ? -8.529 4.747 5.622 1.00 98.31 116 LEU A C 1
ATOM 869 O O . LEU A 1 116 ? -7.789 4.996 6.572 1.00 98.31 116 LEU A O 1
ATOM 873 N N . CYS A 1 117 ? -8.399 5.343 4.445 1.00 97.00 117 CYS A N 1
ATOM 874 C CA . CYS A 1 117 ? -7.406 6.375 4.172 1.00 97.00 117 CYS A CA 1
ATOM 875 C C . CYS A 1 117 ? -7.914 7.387 3.138 1.00 97.00 117 CYS A C 1
ATOM 877 O O . CYS A 1 117 ? -8.979 7.212 2.545 1.00 97.00 117 CYS A O 1
ATOM 879 N N . LYS A 1 118 ? -7.133 8.445 2.904 1.00 94.25 118 LYS A N 1
ATOM 880 C CA . LYS A 1 118 ? -7.434 9.476 1.893 1.00 94.25 118 LYS A CA 1
ATOM 881 C C . LYS A 1 118 ? -6.611 9.366 0.606 1.00 94.25 118 LYS A C 1
ATOM 883 O O . LYS A 1 118 ? -6.948 10.005 -0.380 1.00 94.25 118 LYS A O 1
ATOM 888 N N . SER A 1 119 ? -5.524 8.598 0.610 1.00 94.88 119 SER A N 1
ATOM 889 C CA . SER A 1 119 ? -4.570 8.540 -0.504 1.00 94.88 119 SER A CA 1
ATOM 890 C C . SER A 1 119 ? -3.822 7.209 -0.541 1.00 94.88 119 SER A C 1
ATOM 892 O O . SER A 1 119 ? -3.977 6.371 0.349 1.00 94.88 119 SER A O 1
ATOM 894 N N . SER A 1 120 ? -2.950 7.040 -1.535 1.00 96.31 120 SER A N 1
ATOM 895 C CA . SER A 1 120 ? -2.024 5.907 -1.650 1.00 96.31 120 SER A CA 1
ATOM 896 C C . SER A 1 120 ? -0.777 6.007 -0.765 1.00 96.31 120 SER A C 1
ATOM 898 O O . SER A 1 120 ? 0.078 5.136 -0.841 1.00 96.31 120 SER A O 1
ATOM 900 N N . MET A 1 121 ? -0.663 7.025 0.089 1.00 96.00 121 MET A N 1
ATOM 901 C CA . MET A 1 121 ? 0.568 7.322 0.828 1.00 96.00 121 MET A CA 1
ATOM 902 C C . MET A 1 121 ? 1.106 6.133 1.638 1.00 96.00 121 MET A C 1
ATOM 904 O O . MET A 1 121 ? 0.353 5.504 2.392 1.00 96.00 121 MET A O 1
ATOM 908 N N . ALA A 1 122 ? 2.405 5.892 1.504 1.00 95.75 122 ALA A N 1
ATOM 909 C CA . ALA A 1 122 ? 3.202 4.916 2.233 1.00 95.75 122 ALA A CA 1
ATOM 910 C C . ALA A 1 122 ? 4.289 5.620 3.059 1.00 95.75 122 ALA A C 1
ATOM 912 O O . ALA A 1 122 ? 4.680 6.750 2.751 1.00 95.75 122 ALA A O 1
ATOM 913 N N . SER A 1 123 ? 4.803 4.944 4.085 1.00 93.50 123 SER A N 1
ATOM 914 C CA . SER A 1 123 ? 6.021 5.400 4.765 1.00 93.50 123 SER A CA 1
ATOM 915 C C . SER A 1 123 ? 7.223 5.269 3.825 1.00 93.50 123 SER A C 1
ATOM 917 O O . SER A 1 123 ? 7.366 4.260 3.140 1.00 93.50 123 SER A O 1
ATOM 919 N N . ILE A 1 124 ? 8.097 6.276 3.790 1.00 88.12 124 ILE A N 1
ATOM 920 C CA . ILE A 1 124 ? 9.338 6.213 3.002 1.00 88.12 124 ILE A CA 1
ATOM 921 C C . ILE A 1 124 ? 10.417 5.367 3.696 1.00 88.12 124 ILE A C 1
ATOM 923 O O . ILE A 1 124 ? 11.138 4.612 3.039 1.00 88.12 124 ILE A O 1
ATOM 927 N N . ASP A 1 125 ? 10.476 5.437 5.028 1.00 90.50 125 ASP A N 1
ATOM 928 C CA . ASP A 1 125 ? 11.434 4.691 5.852 1.00 90.50 125 ASP A CA 1
ATOM 929 C C . ASP A 1 125 ? 11.035 3.221 5.987 1.00 90.50 125 ASP A C 1
ATOM 931 O O . ASP A 1 125 ? 11.880 2.334 6.088 1.00 90.50 125 ASP A O 1
ATOM 935 N N . SER A 1 126 ? 9.730 2.943 5.946 1.00 94.69 126 SER A N 1
ATOM 936 C CA . SER A 1 126 ? 9.164 1.594 5.983 1.00 94.69 126 SER A CA 1
ATOM 937 C C . SER A 1 126 ? 8.158 1.394 4.842 1.00 94.69 126 SER A C 1
ATOM 939 O O . SER A 1 126 ? 6.954 1.384 5.087 1.00 94.69 126 SER A O 1
ATOM 941 N N . PRO A 1 127 ? 8.613 1.182 3.589 1.00 96.00 127 PRO A N 1
ATOM 942 C CA . PRO A 1 127 ? 7.748 1.157 2.396 1.00 96.00 127 PRO A CA 1
ATOM 943 C C . PRO A 1 127 ? 6.675 0.064 2.359 1.00 96.00 127 PRO A C 1
ATOM 945 O O . PRO A 1 127 ? 5.785 0.097 1.513 1.00 96.00 127 PRO A O 1
ATOM 948 N N . PHE A 1 128 ? 6.738 -0.905 3.271 1.00 96.94 128 PHE A N 1
ATOM 949 C CA . PHE A 1 128 ? 5.700 -1.915 3.472 1.00 96.94 128 PHE A CA 1
ATOM 950 C C . PHE A 1 128 ? 4.523 -1.410 4.329 1.00 96.94 128 PHE A C 1
ATOM 952 O O . PHE A 1 128 ? 3.536 -2.129 4.485 1.00 96.94 128 PHE A O 1
ATOM 959 N N . LEU A 1 129 ? 4.608 -0.197 4.884 1.00 97.69 129 LEU A N 1
ATOM 960 C CA . LEU A 1 129 ? 3.582 0.426 5.712 1.00 97.69 129 LEU A CA 1
ATOM 961 C C . LEU A 1 129 ? 2.742 1.423 4.907 1.00 97.69 129 LEU A C 1
ATOM 963 O O . LEU A 1 129 ? 3.255 2.400 4.356 1.00 97.69 129 LEU A O 1
ATOM 967 N N . LYS A 1 130 ? 1.424 1.213 4.904 1.00 97.81 130 LYS A N 1
ATOM 968 C CA . LYS A 1 130 ? 0.436 2.099 4.280 1.00 97.81 130 LYS A CA 1
ATOM 969 C C . LYS A 1 130 ? -0.152 3.043 5.319 1.00 97.81 130 LYS A C 1
ATOM 971 O O . LYS A 1 130 ? -0.667 2.585 6.333 1.00 97.81 130 LYS A O 1
ATOM 976 N N . ALA A 1 131 ? -0.159 4.344 5.038 1.00 96.88 131 ALA A N 1
ATOM 977 C CA . ALA A 1 131 ? -0.783 5.323 5.922 1.00 96.88 131 ALA A CA 1
ATOM 978 C C . ALA A 1 131 ? -2.315 5.196 5.925 1.00 96.88 131 ALA A C 1
ATOM 980 O O . ALA A 1 131 ? -2.938 5.126 4.858 1.00 96.88 131 ALA A O 1
ATOM 981 N N . ILE A 1 132 ? -2.925 5.201 7.107 1.00 97.75 132 ILE A N 1
ATOM 982 C CA . ILE A 1 132 ? -4.370 5.055 7.307 1.00 97.75 132 ILE A CA 1
ATOM 983 C C . ILE A 1 132 ? -4.881 5.998 8.400 1.00 97.75 132 ILE A C 1
ATOM 985 O O . ILE A 1 132 ? -4.176 6.339 9.346 1.00 97.75 132 ILE A O 1
ATOM 989 N N . ASN A 1 133 ? -6.133 6.419 8.265 1.00 97.06 133 ASN A N 1
ATOM 990 C CA . ASN A 1 133 ? -6.819 7.276 9.227 1.00 97.06 133 ASN A CA 1
ATOM 991 C C . ASN A 1 133 ? -7.651 6.464 10.222 1.00 97.06 133 ASN A C 1
ATOM 993 O O . ASN A 1 133 ? -7.765 6.875 11.372 1.00 97.06 133 ASN A O 1
ATOM 997 N N . PHE A 1 134 ? -8.214 5.328 9.795 1.00 97.75 134 PHE A N 1
ATOM 998 C CA . PHE A 1 134 ? -9.017 4.470 10.666 1.00 97.75 134 PHE A CA 1
ATOM 999 C C . PHE A 1 134 ? -8.811 2.985 10.378 1.00 97.75 134 PHE A C 1
ATOM 1001 O O . PHE A 1 134 ? -8.574 2.600 9.231 1.00 97.75 134 PHE A O 1
ATOM 1008 N N . ALA A 1 135 ? -8.985 2.158 11.405 1.00 98.12 135 ALA A N 1
ATOM 1009 C CA . ALA A 1 135 ? -9.065 0.705 11.297 1.00 98.12 135 ALA A CA 1
ATOM 1010 C C . ALA A 1 135 ? -10.426 0.208 11.806 1.00 98.12 135 ALA A C 1
ATOM 1012 O O . ALA A 1 135 ? -10.948 0.706 12.802 1.00 98.12 135 ALA A O 1
ATOM 1013 N N . GLU A 1 136 ? -11.038 -0.748 11.112 1.00 98.25 136 GLU A N 1
ATOM 1014 C CA . GLU A 1 136 ? -12.332 -1.304 11.505 1.00 98.25 136 GLU A CA 1
ATOM 1015 C C . GLU A 1 136 ? -12.191 -2.266 12.690 1.00 98.25 136 GLU A C 1
ATOM 1017 O O . GLU A 1 136 ? -11.376 -3.194 12.686 1.00 98.25 136 GLU A O 1
ATOM 1022 N N . LYS A 1 137 ? -13.052 -2.086 13.693 1.00 95.50 137 LYS A N 1
ATOM 1023 C CA . LYS A 1 137 ? -13.090 -2.918 14.897 1.00 95.50 137 LYS A CA 1
ATOM 1024 C C . LYS A 1 137 ? -13.652 -4.307 14.615 1.00 95.50 137 LYS A C 1
ATOM 1026 O O . LYS A 1 137 ? -14.537 -4.509 13.775 1.00 95.50 137 LYS A O 1
ATOM 1031 N N . ARG A 1 138 ? -13.240 -5.284 15.431 1.00 90.88 138 ARG A N 1
ATOM 1032 C CA . ARG A 1 138 ? -13.856 -6.625 15.427 1.00 90.88 138 ARG A CA 1
ATOM 1033 C C . ARG A 1 138 ? -15.355 -6.566 15.713 1.00 90.88 138 ARG A C 1
ATOM 1035 O O . ARG A 1 138 ? -16.124 -7.176 14.975 1.00 90.88 138 ARG A O 1
ATOM 1042 N N . THR A 1 139 ? -15.742 -5.773 16.707 1.00 91.31 139 THR A N 1
ATOM 1043 C CA . THR A 1 139 ? -17.120 -5.572 17.180 1.00 91.31 139 THR A CA 1
ATOM 1044 C C . THR A 1 139 ? -17.936 -4.589 16.335 1.00 91.31 139 THR A C 1
ATOM 1046 O O . THR A 1 139 ? -19.083 -4.317 16.669 1.00 91.31 139 THR A O 1
ATOM 1049 N N . GLY A 1 140 ? -17.367 -4.052 15.250 1.00 88.25 140 GLY A N 1
ATOM 1050 C CA . GLY A 1 140 ? -17.973 -2.977 14.466 1.00 88.25 140 GLY A CA 1
ATOM 1051 C C . GLY A 1 140 ? -17.581 -1.583 14.966 1.00 88.25 140 GLY A C 1
ATOM 1052 O O . GLY A 1 140 ? -17.193 -1.393 16.119 1.00 88.25 140 GLY A O 1
ATOM 1053 N N . GLY A 1 141 ? -17.638 -0.606 14.060 1.00 95.12 141 GLY A N 1
ATOM 1054 C CA . GLY A 1 141 ? -17.113 0.744 14.276 1.00 95.12 141 GLY A CA 1
ATOM 1055 C C . GLY A 1 141 ? -15.640 0.889 13.879 1.00 95.12 141 GLY A C 1
ATOM 1056 O O . GLY A 1 141 ? -15.052 -0.009 13.276 1.00 95.12 141 GLY A O 1
ATOM 1057 N N . TRP A 1 142 ? -15.055 2.039 14.214 1.00 97.00 142 TRP A N 1
ATOM 1058 C CA . TRP A 1 142 ? -13.741 2.468 13.730 1.00 97.00 142 TRP A CA 1
ATOM 1059 C C . TRP A 1 142 ? -12.846 2.923 14.886 1.00 97.00 142 TRP A C 1
ATOM 1061 O O . TRP A 1 142 ? -13.300 3.661 15.761 1.00 97.00 142 TRP A O 1
ATOM 1071 N N . ASP A 1 143 ? -11.588 2.490 14.890 1.00 95.31 143 ASP A N 1
ATOM 1072 C CA . ASP A 1 143 ? -10.518 3.080 15.698 1.00 95.31 143 ASP A CA 1
ATOM 1073 C C . ASP A 1 143 ? -9.823 4.177 14.899 1.00 95.31 143 ASP A C 1
ATOM 1075 O O . ASP A 1 143 ? -9.438 3.959 13.749 1.00 95.31 143 ASP A O 1
ATOM 1079 N N . SER A 1 144 ? -9.682 5.359 15.504 1.00 95.12 144 SER A N 1
ATOM 1080 C CA . SER A 1 144 ? -8.877 6.442 14.938 1.00 95.12 144 SER A CA 1
ATOM 1081 C C . SER A 1 144 ? -7.402 6.090 15.046 1.00 95.12 144 SER A C 1
ATOM 1083 O O . SER A 1 144 ? -6.925 5.737 16.119 1.00 95.12 144 SER A O 1
ATOM 1085 N N . MET A 1 145 ? -6.687 6.246 13.936 1.00 94.81 145 MET A N 1
ATOM 1086 C CA . MET A 1 145 ? -5.233 6.108 13.875 1.00 94.81 145 MET A CA 1
ATOM 1087 C C . MET A 1 145 ? -4.512 7.454 13.980 1.00 94.81 145 MET A C 1
ATOM 1089 O O . MET A 1 145 ? -3.289 7.481 14.037 1.00 94.81 145 MET A O 1
ATOM 1093 N N . ALA A 1 146 ? -5.252 8.566 13.971 1.00 86.81 146 ALA A N 1
ATOM 1094 C CA . ALA A 1 146 ? -4.692 9.868 14.305 1.00 86.81 146 ALA A CA 1
ATOM 1095 C C . ALA A 1 146 ? -4.423 9.944 15.814 1.00 86.81 146 ALA A C 1
ATOM 1097 O O . ALA A 1 146 ? -5.282 9.560 16.613 1.00 86.81 146 ALA A O 1
ATOM 1098 N N . ASP A 1 147 ? -3.259 10.468 16.179 1.00 77.50 147 ASP A N 1
ATOM 1099 C CA . ASP A 1 147 ? -2.821 10.677 17.557 1.00 77.50 147 ASP A CA 1
ATOM 1100 C C . ASP A 1 147 ? -2.287 12.111 17.748 1.00 77.50 147 ASP A C 1
ATOM 1102 O O . ASP A 1 147 ? -2.395 12.956 16.857 1.00 77.50 147 ASP A O 1
ATOM 1106 N N . SER A 1 148 ? -1.737 12.420 18.927 1.00 71.81 148 SER A N 1
ATOM 1107 C CA . SER A 1 148 ? -1.177 13.750 19.220 1.00 71.81 148 SER A CA 1
ATOM 1108 C C . SER A 1 148 ? 0.039 14.112 18.360 1.00 71.81 148 SER A C 1
ATOM 1110 O O . SER A 1 148 ? 0.428 15.277 18.318 1.00 71.81 148 SER A O 1
ATOM 1112 N N . THR A 1 149 ? 0.641 13.129 17.692 1.00 67.38 149 THR A N 1
ATOM 1113 C CA . THR A 1 149 ? 1.875 13.259 16.914 1.00 67.38 149 THR A CA 1
ATOM 1114 C C . THR A 1 149 ? 1.640 13.241 15.403 1.00 67.38 149 THR A C 1
ATOM 1116 O O . THR A 1 149 ? 2.509 13.687 14.657 1.00 67.38 149 THR A O 1
ATOM 1119 N N . GLY A 1 150 ? 0.467 12.803 14.932 1.00 70.81 150 GLY A N 1
ATOM 1120 C CA . GLY A 1 150 ? 0.159 12.750 13.506 1.00 70.81 150 GLY A CA 1
ATOM 1121 C C . GLY A 1 150 ? -1.324 12.593 13.167 1.00 70.81 150 GLY A C 1
ATOM 1122 O O . GLY A 1 150 ? -2.119 12.017 13.903 1.00 70.81 150 GLY A O 1
ATOM 1123 N N . ALA A 1 151 ? -1.703 13.062 11.975 1.00 85.50 151 ALA A N 1
ATOM 1124 C CA . ALA A 1 151 ? -3.074 12.958 11.456 1.00 85.50 151 ALA A CA 1
ATOM 1125 C C . ALA A 1 151 ? -3.453 11.542 10.954 1.00 85.50 151 ALA A C 1
ATOM 1127 O O . ALA A 1 151 ? -4.546 11.339 10.410 1.00 85.50 151 ALA A O 1
ATOM 1128 N N . TYR A 1 152 ? -2.537 10.579 11.062 1.00 93.25 152 TYR A N 1
ATOM 1129 C CA . TYR A 1 152 ? -2.672 9.206 10.588 1.00 93.25 152 TYR A CA 1
ATOM 1130 C C . TYR A 1 152 ? -1.665 8.291 11.297 1.00 93.25 152 TYR A C 1
ATOM 1132 O O . TYR A 1 152 ? -0.642 8.754 11.799 1.00 93.25 152 TYR A O 1
ATOM 1140 N N . GLY A 1 153 ? -1.938 6.989 11.252 1.00 96.12 153 GLY A N 1
ATOM 1141 C CA . GLY A 1 153 ? -0.988 5.926 11.577 1.00 96.12 153 GLY A CA 1
ATOM 1142 C C . GLY A 1 153 ? -0.737 5.061 10.345 1.00 96.12 153 GLY A C 1
ATOM 1143 O O . GLY A 1 153 ? -1.064 5.456 9.223 1.00 96.12 153 GLY A O 1
ATOM 1144 N N . TYR A 1 154 ? -0.206 3.859 10.534 1.00 97.38 154 TYR A N 1
ATOM 1145 C CA . TYR A 1 154 ? 0.058 2.931 9.441 1.00 97.38 154 TYR A CA 1
ATOM 1146 C C . TYR A 1 154 ? -0.501 1.533 9.689 1.00 97.38 154 TYR A C 1
ATOM 1148 O O . TYR A 1 154 ? -0.714 1.112 10.823 1.00 97.38 154 TYR A O 1
ATOM 1156 N N . VAL A 1 155 ? -0.692 0.791 8.603 1.00 98.50 155 VAL A N 1
ATOM 1157 C CA . VAL A 1 155 ? -0.952 -0.650 8.604 1.00 98.50 155 VAL A CA 1
ATOM 1158 C C . VAL A 1 155 ? 0.122 -1.360 7.786 1.00 98.50 155 VAL A C 1
ATOM 1160 O O . VAL A 1 155 ? 0.558 -0.843 6.754 1.00 98.50 155 VAL A O 1
ATOM 1163 N N . ASP A 1 156 ? 0.547 -2.542 8.229 1.00 98.50 156 ASP A N 1
ATOM 1164 C CA . ASP A 1 156 ? 1.395 -3.412 7.410 1.00 98.50 156 ASP A CA 1
ATOM 1165 C C . ASP A 1 156 ? 0.594 -3.969 6.224 1.00 98.50 156 ASP A C 1
ATOM 1167 O O . ASP A 1 156 ? -0.472 -4.564 6.383 1.00 98.50 156 ASP A O 1
ATOM 1171 N N . THR A 1 157 ? 1.106 -3.744 5.016 1.00 98.44 157 THR A N 1
ATOM 1172 C CA . THR A 1 157 ? 0.465 -4.158 3.759 1.00 98.44 157 THR A CA 1
ATOM 1173 C C . THR A 1 157 ? 0.592 -5.652 3.475 1.00 98.44 157 THR A C 1
ATOM 1175 O O . THR A 1 157 ? -0.166 -6.180 2.662 1.00 98.44 157 THR A O 1
ATOM 1178 N N . GLY A 1 158 ? 1.543 -6.335 4.119 1.00 98.12 158 GLY A N 1
ATOM 1179 C CA . GLY A 1 158 ? 1.925 -7.713 3.812 1.00 98.12 158 GLY A CA 1
ATOM 1180 C C . GLY A 1 158 ? 2.945 -7.843 2.675 1.00 98.12 158 GLY A C 1
ATOM 1181 O O . GLY A 1 158 ? 3.346 -8.963 2.363 1.00 98.12 158 GLY A O 1
ATOM 1182 N N . LEU A 1 159 ? 3.417 -6.728 2.095 1.00 97.94 159 LEU A N 1
ATOM 1183 C CA . LEU A 1 159 ? 4.340 -6.712 0.946 1.00 97.94 159 LEU A CA 1
ATOM 1184 C C . LEU A 1 159 ? 5.645 -7.483 1.196 1.00 97.94 159 LEU A C 1
ATOM 1186 O O . LEU A 1 159 ? 6.263 -7.983 0.264 1.00 97.94 159 LEU A O 1
ATOM 1190 N N . ARG A 1 160 ? 6.065 -7.626 2.456 1.00 96.56 160 ARG A N 1
ATOM 1191 C CA . ARG A 1 160 ? 7.271 -8.394 2.803 1.00 96.56 160 ARG A CA 1
ATOM 1192 C C . ARG A 1 160 ? 7.113 -9.907 2.630 1.00 96.56 160 ARG A C 1
ATOM 1194 O O . ARG A 1 160 ? 8.116 -10.606 2.622 1.00 96.56 160 ARG A O 1
ATOM 1201 N N . THR A 1 161 ? 5.880 -10.390 2.496 1.00 96.19 161 THR A N 1
ATOM 1202 C CA . THR A 1 161 ? 5.549 -11.819 2.412 1.00 96.19 161 THR A CA 1
ATOM 1203 C C . THR A 1 161 ? 4.868 -12.168 1.092 1.00 96.19 161 THR A C 1
ATOM 1205 O O . THR A 1 161 ? 5.110 -13.233 0.533 1.00 96.19 161 THR A O 1
ATOM 1208 N N . SER A 1 162 ? 4.001 -11.293 0.576 1.00 96.88 162 SER A N 1
ATOM 1209 C CA . SER A 1 162 ? 3.379 -11.473 -0.735 1.00 96.88 162 SER A CA 1
ATOM 1210 C C . SER A 1 162 ? 3.032 -10.132 -1.364 1.00 96.88 162 SER A C 1
ATOM 1212 O O . SER A 1 162 ? 2.528 -9.242 -0.691 1.00 96.88 162 SER A O 1
ATOM 1214 N N . SER A 1 163 ? 3.252 -10.020 -2.667 1.00 97.12 163 SER A N 1
ATOM 1215 C CA . SER A 1 163 ? 2.924 -8.860 -3.505 1.00 97.12 163 SER A CA 1
ATOM 1216 C C . SER A 1 163 ? 1.800 -9.155 -4.509 1.00 97.12 163 SER A C 1
ATOM 1218 O O . SER A 1 163 ? 1.202 -8.239 -5.070 1.00 97.12 163 SER A O 1
ATOM 1220 N N . SER A 1 164 ? 1.482 -10.433 -4.738 1.00 96.44 164 SER A N 1
ATOM 1221 C CA . SER A 1 164 ? 0.477 -10.862 -5.717 1.00 96.44 164 SER A CA 1
ATOM 1222 C C . SER A 1 164 ? -0.937 -10.393 -5.357 1.00 96.44 164 SER A C 1
ATOM 1224 O O . SER A 1 164 ? -1.300 -10.328 -4.182 1.00 96.44 164 SER A O 1
ATOM 1226 N N . ALA A 1 165 ? -1.785 -10.166 -6.365 1.00 94.44 165 ALA A N 1
ATOM 1227 C CA . ALA A 1 165 ? -3.175 -9.753 -6.157 1.00 94.44 165 ALA A CA 1
ATOM 1228 C C . ALA A 1 165 ? -3.989 -10.719 -5.281 1.00 94.44 165 ALA A C 1
ATOM 1230 O O . ALA A 1 165 ? -4.934 -10.286 -4.628 1.00 94.44 165 ALA A O 1
ATOM 1231 N N . SER A 1 166 ? -3.662 -12.016 -5.257 1.00 93.88 166 SER A N 1
ATOM 1232 C CA . SER A 1 166 ? -4.315 -13.026 -4.412 1.00 93.88 166 SER A CA 1
ATOM 1233 C C . SER A 1 166 ? -3.691 -13.143 -3.017 1.00 93.88 166 SER A C 1
ATOM 1235 O O . SER A 1 166 ? -4.399 -13.501 -2.078 1.00 93.88 166 SER A O 1
ATOM 1237 N N . GLY A 1 167 ? -2.401 -12.830 -2.865 1.00 96.31 167 GLY A N 1
ATOM 1238 C CA . GLY A 1 167 ? -1.647 -13.062 -1.631 1.00 96.31 167 GLY A CA 1
ATOM 1239 C C . GLY A 1 167 ? -1.393 -11.833 -0.754 1.00 96.31 167 GLY A C 1
ATOM 1240 O O . GLY A 1 167 ? -1.230 -12.003 0.453 1.00 96.31 167 GLY A O 1
ATOM 1241 N N . ILE A 1 168 ? -1.382 -10.615 -1.314 1.00 98.06 168 ILE A N 1
ATOM 1242 C CA . ILE A 1 168 ? -1.177 -9.374 -0.547 1.00 98.06 168 ILE A CA 1
ATOM 1243 C C . ILE A 1 168 ? -2.251 -9.224 0.544 1.00 98.06 168 ILE A C 1
ATOM 1245 O O . ILE A 1 168 ? -3.435 -9.506 0.319 1.00 98.06 168 ILE A O 1
ATOM 1249 N N . ALA A 1 169 ? -1.849 -8.787 1.742 1.00 98.44 169 ALA A N 1
ATOM 1250 C CA . ALA A 1 169 ? -2.767 -8.672 2.872 1.00 98.44 169 ALA A CA 1
ATOM 1251 C C . ALA A 1 169 ? -3.710 -7.470 2.726 1.00 98.44 169 ALA A C 1
ATOM 1253 O O . ALA A 1 169 ? -4.901 -7.601 3.004 1.00 98.44 169 ALA A O 1
ATOM 1254 N N . LEU A 1 170 ? -3.205 -6.320 2.275 1.00 98.50 170 LEU A N 1
ATOM 1255 C CA . LEU A 1 170 ? -4.005 -5.129 1.991 1.00 98.50 170 LEU A CA 1
ATOM 1256 C C . LEU A 1 170 ? -4.501 -5.154 0.540 1.00 98.50 170 LEU A C 1
ATOM 1258 O O . LEU A 1 170 ? -3.698 -5.137 -0.388 1.00 98.50 170 LEU A O 1
ATOM 1262 N N . TYR A 1 171 ? -5.820 -5.171 0.339 1.00 97.12 171 TYR A N 1
ATOM 1263 C CA . TYR A 1 171 ? -6.423 -5.346 -0.983 1.00 97.12 171 TYR A CA 1
ATOM 1264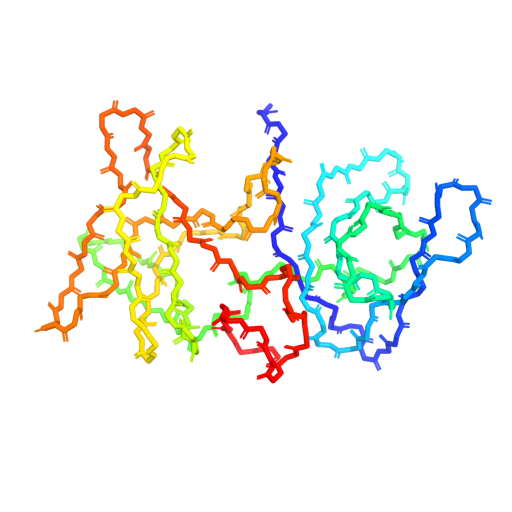 C C . TYR A 1 171 ? -7.536 -4.336 -1.295 1.00 97.12 171 TYR A C 1
ATOM 1266 O O . TYR A 1 171 ? -8.377 -4.008 -0.457 1.00 97.12 171 TYR A O 1
ATOM 1274 N N . GLY A 1 172 ? -7.563 -3.885 -2.544 1.00 95.44 172 GLY A N 1
ATOM 1275 C CA . GLY A 1 172 ? -8.615 -3.095 -3.182 1.00 95.44 172 GLY A CA 1
ATOM 1276 C C . GLY A 1 172 ? -9.030 -3.744 -4.501 1.00 95.44 172 GLY A C 1
ATOM 1277 O O . GLY A 1 172 ? -8.717 -4.896 -4.736 1.00 95.44 172 GLY A O 1
ATOM 1278 N N . ASN A 1 173 ? -9.757 -3.059 -5.375 1.00 94.12 173 ASN A N 1
ATOM 1279 C CA . ASN A 1 173 ? -10.296 -3.671 -6.594 1.00 94.12 173 ASN A CA 1
ATOM 1280 C C . ASN A 1 173 ? -9.295 -3.656 -7.767 1.00 94.12 173 ASN A C 1
ATOM 1282 O O . ASN A 1 173 ? -9.529 -2.983 -8.779 1.00 94.12 173 ASN A O 1
ATOM 1286 N N . TRP A 1 174 ? -8.166 -4.354 -7.613 1.00 93.06 174 TRP A N 1
ATOM 1287 C CA . TRP A 1 174 ? -7.123 -4.464 -8.637 1.00 93.06 174 TRP A CA 1
ATOM 1288 C C . TRP A 1 174 ? -6.750 -5.884 -8.978 1.00 93.06 174 TRP A C 1
ATOM 1290 O O . TRP A 1 174 ? -6.965 -6.827 -8.187 1.00 93.06 174 TRP A O 1
#

pLDDT: mean 93.46, std 8.76, range [35.22, 98.62]

Radius of gyration: 15.62 Å; chains: 1; bounding box: 41×33×38 Å

Foldseek 3Di:
DPQWKFKFFAQVQAKFFWAAVVPHGFAIRGHRFIWIFQDDDVQWTWTWAQTPVLAIDITTGHPDDPSGGHGCQVFAQDWDQDPNDIWGKWAFQAKWFWFAPVRHTDGIAHHRWIFTDDTRTAHSVDRQWGWTQWTADPVGDTDGRDDPVGNTITIGQCRSRGRHQVPTRIHGRD

Organism: Mediterraneibacter gnavus (NCBI:txid33038)